Protein AF-A0A6N2MW02-F1 (afdb_monomer_lite)

InterPro domains:
  IPR010625 CHCH [PF06747] (39-65)
  IPR016680 NADH dehydrogenase [ubiquinone] (complex I), alpha subcomplex, subunit 8 [PTHR13344] (3-65)

Foldseek 3Di:
DVVLVVQCVVPVDCVSSVVVVVVVVVVVVVVVVVCCVVLVVLVVLQVVQCVVVVNPVVSRVVSVVSD

pLDDT: mean 96.81, std 2.65, range [79.69, 98.56]

Radius of gyration: 15.9 Å; chains: 1; bounding box: 31×22×38 Å

Secondary structure (DSSP, 8-state):
-HHHHHHHHH---GGGGHHHHHHHHHHHHHHHHHHHHHSHHHHHHHHHHHHHTTT-GGGGHHHHTT-

Sequence (67 aa):
MWNFLKCKKKDPNPEKCLDKGQQVTRCVLGLLKDLHQKCTSEMDAYVGCMYYSTNEFDLCRKEQQRI

Structure (mmCIF, N/CA/C/O backbone):
data_AF-A0A6N2MW02-F1
#
_entry.id   AF-A0A6N2MW02-F1
#
loop_
_atom_site.group_PDB
_atom_site.id
_atom_site.type_symbol
_atom_site.label_atom_id
_atom_site.label_alt_id
_atom_site.label_comp_id
_atom_site.label_asym_id
_atom_site.label_entity_id
_atom_site.label_seq_id
_atom_site.pdbx_PDB_ins_code
_atom_site.Cartn_x
_atom_site.Cartn_y
_atom_site.Cartn_z
_atom_site.occupancy
_atom_site.B_iso_or_equiv
_atom_site.auth_seq_id
_atom_site.auth_comp_id
_atom_site.auth_asym_id
_atom_site.auth_atom_id
_atom_site.pdbx_PDB_model_num
ATOM 1 N N . MET A 1 1 ? -12.882 -0.393 4.199 1.00 79.69 1 MET A N 1
ATOM 2 C CA . MET A 1 1 ? -11.866 0.535 4.753 1.00 79.69 1 MET A CA 1
ATOM 3 C C . MET A 1 1 ? -12.445 1.470 5.814 1.00 79.69 1 MET A C 1
ATOM 5 O O . MET A 1 1 ? -12.041 1.378 6.964 1.00 79.69 1 MET A O 1
ATOM 9 N N . TRP A 1 2 ? -13.429 2.312 5.482 1.00 95.12 2 TRP A N 1
ATOM 10 C CA . TRP A 1 2 ? -14.026 3.285 6.417 1.00 95.12 2 TRP A CA 1
ATOM 11 C C . TRP A 1 2 ? -14.518 2.693 7.750 1.00 95.12 2 TRP A C 1
ATOM 13 O O . TRP A 1 2 ? -14.210 3.221 8.815 1.00 95.12 2 TRP A O 1
ATOM 23 N N . ASN A 1 3 ? -15.214 1.551 7.706 1.00 95.81 3 ASN A N 1
ATOM 24 C CA . ASN A 1 3 ? -15.701 0.872 8.913 1.00 95.81 3 ASN A CA 1
ATOM 25 C C . ASN A 1 3 ? -14.564 0.427 9.850 1.00 95.81 3 ASN A C 1
ATOM 27 O O . ASN A 1 3 ? -14.727 0.469 11.067 1.00 95.81 3 ASN A O 1
ATOM 31 N N . PHE A 1 4 ? -13.403 0.053 9.302 1.00 97.31 4 PHE A N 1
ATOM 32 C CA . PHE A 1 4 ? -12.223 -0.302 10.090 1.00 97.31 4 PHE A CA 1
ATOM 33 C C . PHE A 1 4 ? -11.639 0.926 10.806 1.00 97.31 4 PHE A C 1
ATOM 35 O O . PHE A 1 4 ? -11.405 0.872 12.011 1.00 97.31 4 PHE A O 1
ATOM 42 N N . LEU A 1 5 ? -11.504 2.059 10.104 1.00 96.69 5 LEU A N 1
ATOM 43 C CA . LEU A 1 5 ? -11.017 3.314 10.695 1.00 96.69 5 LEU A CA 1
ATOM 44 C C . LEU A 1 5 ? -11.956 3.841 11.789 1.00 96.69 5 LEU A C 1
ATOM 46 O O . LEU A 1 5 ? -11.498 4.228 12.861 1.00 96.69 5 LEU A O 1
ATOM 50 N N . LYS A 1 6 ? -13.277 3.800 11.560 1.00 97.38 6 LYS A N 1
ATOM 51 C CA . LYS A 1 6 ? -14.275 4.147 12.585 1.00 97.38 6 LYS A CA 1
ATOM 52 C C . LYS A 1 6 ? -14.176 3.248 13.816 1.00 97.38 6 LYS A C 1
ATOM 54 O O . LYS A 1 6 ? -14.258 3.753 14.932 1.00 97.38 6 LYS A O 1
ATOM 59 N N . CYS A 1 7 ? -13.993 1.942 13.615 1.00 97.31 7 CYS A N 1
ATOM 60 C CA . CYS A 1 7 ? -13.819 0.993 14.710 1.00 97.31 7 CYS A CA 1
ATOM 61 C C . CYS A 1 7 ? -12.582 1.344 15.551 1.00 97.31 7 CYS A C 1
ATOM 63 O O . CYS A 1 7 ? -12.712 1.540 16.756 1.00 97.31 7 CYS A O 1
ATOM 65 N N . LYS A 1 8 ? -11.427 1.554 14.903 1.00 97.25 8 LYS A N 1
ATOM 66 C CA . LYS A 1 8 ? -10.175 1.947 15.569 1.00 97.25 8 LYS A CA 1
ATOM 67 C C . LYS A 1 8 ? -10.250 3.294 16.286 1.00 97.25 8 LYS A C 1
ATOM 69 O O . LYS A 1 8 ? -9.651 3.452 17.342 1.00 97.25 8 LYS A O 1
ATOM 74 N N . LYS A 1 9 ? -10.991 4.261 15.734 1.00 97.25 9 LYS A N 1
ATOM 75 C CA . LYS A 1 9 ? -11.212 5.563 16.382 1.00 97.25 9 LYS A CA 1
ATOM 76 C C . LYS A 1 9 ? -12.058 5.442 17.655 1.00 97.25 9 LYS A C 1
ATOM 78 O O . LYS A 1 9 ? -11.875 6.233 18.571 1.00 97.25 9 LYS A O 1
ATOM 83 N N . LYS A 1 10 ? -13.000 4.493 17.694 1.00 96.88 10 LYS A N 1
ATOM 84 C CA . LYS A 1 10 ? -13.866 4.249 18.857 1.00 96.88 10 LYS A CA 1
ATOM 85 C C . LYS A 1 10 ? -13.138 3.480 19.962 1.00 96.88 10 LYS A C 1
ATOM 87 O O . LYS A 1 10 ? -13.354 3.779 21.130 1.00 96.88 10 LYS A O 1
ATOM 92 N N . ASP A 1 11 ? -12.328 2.491 19.592 1.00 94.31 11 ASP A N 1
ATOM 93 C CA . ASP A 1 11 ? -11.604 1.627 20.526 1.00 94.31 11 ASP A CA 1
ATOM 94 C C . ASP A 1 11 ? -10.255 1.195 19.911 1.00 94.31 11 ASP A C 1
ATOM 96 O O . ASP A 1 11 ? -10.238 0.604 18.823 1.00 94.31 11 ASP A O 1
ATOM 100 N N . PRO A 1 12 ? -9.113 1.477 20.568 1.00 93.69 12 PRO A N 1
ATOM 101 C CA . PRO A 1 12 ? -7.801 1.108 20.047 1.00 93.69 12 PRO A CA 1
ATOM 102 C C . PRO A 1 12 ? -7.518 -0.403 20.102 1.00 93.69 12 PRO A C 1
ATOM 104 O O . PRO A 1 12 ? -6.625 -0.863 19.375 1.00 93.69 12 PRO A O 1
ATOM 107 N N . ASN A 1 13 ? -8.261 -1.183 20.901 1.00 95.38 13 ASN A N 1
ATOM 108 C CA . ASN A 1 13 ? -8.042 -2.621 21.058 1.00 95.38 13 ASN A CA 1
ATOM 109 C C . ASN A 1 13 ? -8.116 -3.337 19.687 1.00 95.38 13 ASN A C 1
ATOM 111 O O . ASN A 1 13 ? -9.139 -3.272 18.998 1.00 95.38 13 ASN A O 1
ATOM 115 N N . PRO A 1 14 ? -7.041 -4.018 19.245 1.00 93.62 14 PRO A N 1
ATOM 116 C CA . PRO A 1 14 ? -6.993 -4.669 17.937 1.00 93.62 14 PRO A CA 1
ATOM 117 C C . PRO A 1 14 ? -8.037 -5.775 17.747 1.00 93.62 14 PRO A C 1
ATOM 119 O O . PRO A 1 14 ? -8.565 -5.903 16.641 1.00 93.62 14 PRO A O 1
ATOM 122 N N . GLU A 1 15 ? -8.395 -6.518 18.795 1.00 96.44 15 GLU A N 1
ATOM 123 C CA . GLU A 1 15 ? -9.336 -7.642 18.695 1.00 96.44 15 GLU A CA 1
ATOM 124 C C . GLU A 1 15 ? -10.752 -7.181 18.330 1.00 96.44 15 GLU A C 1
ATOM 126 O O . GLU A 1 15 ? -11.458 -7.846 17.573 1.00 96.44 15 GLU A O 1
ATOM 131 N N . LYS A 1 16 ? -11.157 -5.991 18.791 1.00 96.44 16 LYS A N 1
ATOM 132 C CA . LYS A 1 16 ? -12.501 -5.431 18.558 1.00 96.44 16 LYS A CA 1
ATOM 133 C C . LYS A 1 16 ? -12.775 -5.071 17.097 1.00 96.44 16 LYS A C 1
ATOM 135 O O . LYS A 1 16 ? -13.935 -4.946 16.699 1.00 96.44 16 LYS A O 1
ATOM 140 N N . CYS A 1 17 ? -11.719 -4.905 16.304 1.00 96.81 17 CYS A N 1
ATOM 141 C CA . CYS A 1 17 ? -11.795 -4.489 14.906 1.00 96.81 17 CYS A CA 1
ATOM 142 C C . CYS A 1 17 ? -11.227 -5.531 13.934 1.00 96.81 17 CYS A C 1
ATOM 144 O O . CYS A 1 17 ? -11.083 -5.223 12.747 1.00 96.81 17 CYS A O 1
ATOM 146 N N . LEU A 1 18 ? -10.899 -6.735 14.417 1.00 97.38 18 LEU A N 1
ATOM 147 C CA . LEU A 1 18 ? -10.200 -7.764 13.647 1.00 97.38 18 LEU A CA 1
ATOM 148 C C . LEU A 1 18 ? -10.985 -8.201 12.404 1.00 97.38 18 LEU A C 1
ATOM 150 O O . LEU A 1 18 ? -10.413 -8.277 11.320 1.00 97.38 18 LEU A O 1
ATOM 154 N N . ASP A 1 19 ? -12.297 -8.402 12.522 1.00 96.94 19 ASP A N 1
ATOM 155 C CA . ASP A 1 19 ? -13.170 -8.795 11.409 1.00 96.94 19 ASP A CA 1
ATOM 156 C C . ASP A 1 19 ? -13.223 -7.722 10.307 1.00 96.94 19 ASP A C 1
ATOM 158 O O . ASP A 1 19 ? -13.098 -8.030 9.119 1.00 96.94 19 ASP A O 1
ATOM 162 N N . LYS A 1 20 ? -13.319 -6.438 10.684 1.00 96.75 20 LYS A N 1
ATOM 163 C CA . LYS A 1 20 ? -13.251 -5.324 9.721 1.00 96.75 20 LYS A CA 1
ATOM 164 C C . LYS A 1 20 ? -11.855 -5.218 9.103 1.00 96.75 20 LYS A C 1
ATOM 166 O O . LYS A 1 20 ? -11.747 -4.876 7.927 1.00 96.75 20 LYS A O 1
ATOM 171 N N . GLY A 1 21 ? -10.807 -5.520 9.871 1.00 96.94 21 GLY A N 1
ATOM 172 C CA . GLY A 1 21 ? -9.427 -5.594 9.389 1.00 96.94 21 GLY A CA 1
ATOM 173 C C . GLY A 1 21 ? -9.261 -6.669 8.316 1.00 96.94 21 GLY A C 1
ATOM 174 O O . GLY A 1 21 ? -8.828 -6.361 7.210 1.00 96.94 21 GLY A O 1
ATOM 175 N N . GLN A 1 22 ? -9.718 -7.893 8.586 1.00 97.88 22 GLN A N 1
ATOM 176 C CA . GLN A 1 22 ? -9.695 -9.006 7.629 1.00 97.88 22 GLN A CA 1
ATOM 177 C C . GLN A 1 22 ? -10.438 -8.675 6.327 1.00 97.88 22 GLN A C 1
ATOM 179 O O . GLN A 1 22 ? -9.947 -8.988 5.242 1.00 97.88 22 GLN A O 1
ATOM 184 N N . GLN A 1 23 ? -11.594 -8.005 6.409 1.00 97.62 23 GLN A N 1
ATOM 185 C CA . GLN A 1 23 ? -12.333 -7.551 5.223 1.00 97.62 23 GLN A CA 1
ATOM 186 C C . GLN A 1 23 ? -11.535 -6.534 4.395 1.00 97.62 23 GLN A C 1
ATOM 188 O O . GLN A 1 23 ? -11.524 -6.614 3.166 1.00 97.62 23 GLN A O 1
ATOM 193 N N . VAL A 1 24 ? -10.852 -5.588 5.052 1.00 98.06 24 VAL A N 1
ATOM 194 C CA . VAL A 1 24 ? -9.979 -4.620 4.370 1.00 98.06 24 VAL A CA 1
ATOM 195 C C . VAL A 1 24 ? -8.806 -5.329 3.707 1.00 98.06 24 VAL A C 1
ATOM 197 O O . VAL A 1 24 ? -8.587 -5.116 2.518 1.00 98.06 24 VAL A O 1
ATOM 200 N N . THR A 1 25 ? -8.106 -6.206 4.426 1.00 98.12 25 THR A N 1
ATOM 201 C CA . THR A 1 25 ? -6.970 -6.962 3.885 1.00 98.12 25 THR A CA 1
ATOM 202 C C . THR A 1 25 ? -7.378 -7.800 2.678 1.00 98.12 25 THR A C 1
ATOM 204 O O . THR A 1 25 ? -6.704 -7.748 1.655 1.00 98.12 25 THR A O 1
ATOM 207 N N . ARG A 1 26 ? -8.512 -8.512 2.743 1.00 98.25 26 ARG A N 1
ATOM 208 C CA . ARG A 1 26 ? -9.028 -9.294 1.607 1.00 98.25 26 ARG A CA 1
ATOM 209 C C . ARG A 1 26 ? -9.271 -8.419 0.377 1.00 98.25 26 ARG A C 1
ATOM 211 O O . ARG A 1 26 ? -8.889 -8.804 -0.721 1.00 98.25 26 ARG A O 1
ATOM 218 N N . CYS A 1 27 ? -9.897 -7.258 0.563 1.00 98.00 27 CYS A N 1
ATOM 219 C CA . CYS A 1 27 ? -10.182 -6.325 -0.526 1.00 98.00 27 CYS A CA 1
ATOM 220 C C . CYS A 1 27 ? -8.892 -5.768 -1.152 1.00 98.00 27 CYS A C 1
ATOM 222 O O . CYS A 1 27 ? -8.741 -5.801 -2.369 1.00 98.00 27 CYS A O 1
ATOM 224 N N . VAL A 1 28 ? -7.935 -5.327 -0.327 1.00 98.38 28 VAL A N 1
ATOM 225 C CA . VAL A 1 28 ? -6.652 -4.779 -0.802 1.00 98.38 28 VAL A CA 1
ATOM 226 C C . VAL A 1 28 ? -5.830 -5.839 -1.535 1.00 98.38 28 VAL A C 1
ATOM 228 O O . VAL A 1 28 ? -5.318 -5.557 -2.611 1.00 98.38 28 VAL A O 1
ATOM 231 N N . LEU A 1 29 ? -5.740 -7.065 -1.011 1.00 98.50 29 LEU A N 1
ATOM 232 C CA . LEU A 1 29 ? -5.036 -8.154 -1.698 1.00 98.50 29 LEU A CA 1
ATOM 233 C C . LEU A 1 29 ? -5.697 -8.521 -3.032 1.00 98.50 29 LEU A C 1
ATOM 235 O O . LEU A 1 29 ? -4.990 -8.809 -3.993 1.00 98.50 29 LEU A O 1
ATOM 239 N N . GLY A 1 30 ? -7.031 -8.481 -3.104 1.00 98.25 30 GLY A N 1
ATOM 240 C CA . GLY A 1 30 ? -7.761 -8.649 -4.362 1.00 98.25 30 GLY A CA 1
ATOM 241 C C . GLY A 1 30 ? -7.394 -7.572 -5.383 1.00 98.25 30 GLY A C 1
ATOM 242 O O . GLY A 1 30 ? -6.998 -7.899 -6.495 1.00 98.25 30 GLY A O 1
ATOM 243 N N . LEU A 1 31 ? -7.426 -6.300 -4.976 1.00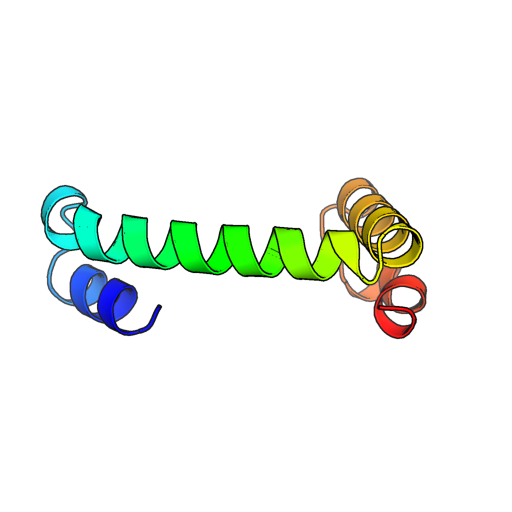 97.75 31 LEU A N 1
ATOM 244 C CA . LEU A 1 31 ? -7.042 -5.179 -5.836 1.00 97.75 31 LEU A CA 1
ATOM 245 C C . LEU A 1 31 ? -5.592 -5.291 -6.329 1.00 97.75 31 LEU A C 1
ATOM 247 O O . LEU A 1 31 ? -5.337 -5.097 -7.513 1.00 97.75 31 LEU A O 1
ATOM 251 N N . LEU A 1 32 ? -4.648 -5.607 -5.436 1.00 97.62 32 LEU A N 1
ATOM 252 C CA . LEU A 1 32 ? -3.236 -5.764 -5.797 1.00 97.62 32 LEU A CA 1
ATOM 253 C C . LEU A 1 32 ? -3.037 -6.903 -6.799 1.00 97.62 32 LEU A C 1
ATOM 255 O O . LEU A 1 32 ? -2.284 -6.746 -7.756 1.00 97.62 32 LEU A O 1
ATOM 259 N N . LYS A 1 33 ? -3.738 -8.025 -6.607 1.00 98.06 33 LYS A N 1
ATOM 260 C CA . LYS A 1 33 ? -3.718 -9.145 -7.549 1.00 98.06 33 LYS A CA 1
ATOM 261 C C . LYS A 1 33 ? -4.263 -8.733 -8.917 1.00 98.06 33 LYS A C 1
ATOM 263 O O . LYS A 1 33 ? -3.627 -9.024 -9.923 1.00 98.06 33 LYS A O 1
ATOM 268 N N . ASP A 1 34 ? -5.403 -8.049 -8.956 1.00 97.81 34 ASP A N 1
ATOM 269 C CA . ASP A 1 34 ? -6.026 -7.614 -10.209 1.00 97.81 34 ASP A CA 1
ATOM 270 C C . ASP A 1 34 ? -5.148 -6.604 -10.968 1.00 97.81 34 ASP A C 1
ATOM 272 O O . ASP A 1 34 ? -5.049 -6.679 -12.194 1.00 97.81 34 ASP A O 1
ATOM 276 N N . LEU A 1 35 ? -4.494 -5.678 -10.253 1.00 96.62 35 LEU A N 1
ATOM 277 C CA . LEU A 1 35 ? -3.567 -4.707 -10.842 1.00 96.62 35 LEU A CA 1
ATOM 278 C C . LEU A 1 35 ? -2.339 -5.411 -11.431 1.00 96.62 35 LEU A C 1
ATOM 280 O O . LEU A 1 35 ? -1.983 -5.165 -12.582 1.00 96.62 35 LEU A O 1
ATOM 284 N N . HIS A 1 36 ? -1.747 -6.341 -10.675 1.00 96.69 36 HIS A N 1
ATOM 285 C CA . HIS A 1 36 ? -0.573 -7.101 -11.113 1.00 96.69 36 HIS A CA 1
ATOM 286 C C . HIS A 1 36 ? -0.873 -7.966 -12.336 1.00 96.69 36 HIS A C 1
ATOM 288 O O . HIS A 1 36 ? -0.051 -8.064 -13.238 1.00 96.69 36 HIS A O 1
ATOM 294 N N . GLN A 1 37 ? -2.071 -8.547 -12.417 1.00 97.12 37 GLN A N 1
ATOM 295 C CA . GLN A 1 37 ? -2.472 -9.373 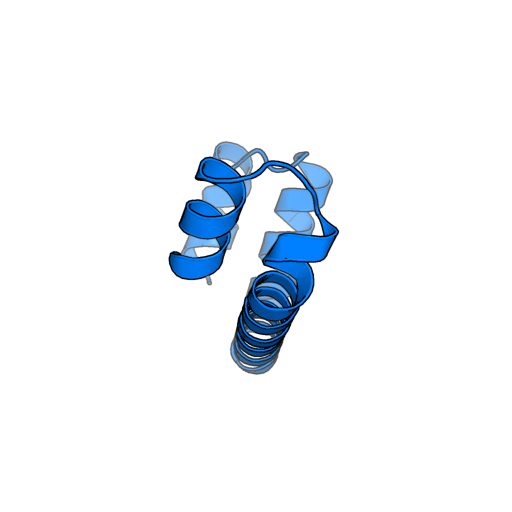-13.558 1.00 97.12 37 GLN A CA 1
ATOM 296 C C . GLN A 1 37 ? -2.711 -8.576 -14.844 1.00 97.12 37 GLN A C 1
ATOM 298 O O . GLN A 1 37 ? -2.513 -9.116 -15.930 1.00 97.12 37 GLN A O 1
ATOM 303 N N . LYS A 1 38 ? -3.171 -7.325 -14.746 1.00 97.25 38 LYS A N 1
ATOM 304 C CA . LYS A 1 38 ? -3.483 -6.491 -15.919 1.00 97.25 38 LYS A CA 1
ATOM 305 C C . LYS A 1 38 ? -2.295 -5.664 -16.400 1.00 97.25 38 LYS A C 1
ATOM 307 O O . LYS A 1 38 ? -2.173 -5.449 -17.601 1.00 97.25 38 LYS A O 1
ATOM 312 N N . CYS A 1 39 ? -1.446 -5.221 -15.477 1.00 96.62 39 CYS A N 1
ATOM 313 C CA . CYS A 1 39 ? -0.353 -4.285 -15.728 1.00 96.62 39 CYS A CA 1
ATOM 314 C C . CYS A 1 39 ? 0.971 -4.844 -15.184 1.00 96.62 39 CYS A C 1
ATOM 316 O O . CYS A 1 39 ? 1.673 -4.153 -14.453 1.00 96.62 39 CYS A O 1
ATOM 318 N N . THR A 1 40 ? 1.281 -6.121 -15.446 1.00 96.25 40 THR A N 1
ATOM 319 C CA . THR A 1 40 ? 2.391 -6.836 -14.786 1.00 96.25 40 THR A CA 1
ATOM 320 C C . THR A 1 40 ? 3.726 -6.106 -14.927 1.00 96.25 40 THR A C 1
ATOM 322 O O . THR A 1 40 ? 4.348 -5.768 -13.925 1.00 96.25 40 THR A O 1
ATOM 325 N N . SER A 1 41 ? 4.147 -5.805 -16.159 1.00 97.38 41 SER A N 1
ATOM 326 C CA . SER A 1 41 ? 5.433 -5.153 -16.437 1.00 97.38 41 SER A CA 1
ATOM 327 C C . SER A 1 41 ? 5.532 -3.742 -15.859 1.00 97.38 41 SER A C 1
ATOM 329 O O . SER A 1 41 ? 6.569 -3.352 -15.324 1.00 97.38 41 SER A O 1
ATOM 331 N N . GLU A 1 42 ? 4.457 -2.970 -15.967 1.00 97.94 42 GLU A N 1
ATOM 332 C CA . GLU A 1 42 ? 4.359 -1.593 -15.497 1.00 97.94 42 GLU A CA 1
ATOM 333 C C . GLU A 1 42 ? 4.344 -1.546 -13.965 1.00 97.94 42 GLU A C 1
ATOM 335 O O . GLU A 1 42 ? 5.055 -0.737 -13.363 1.00 97.94 42 GLU A O 1
ATOM 340 N N . MET A 1 43 ? 3.601 -2.460 -13.332 1.00 97.50 43 MET A N 1
ATOM 341 C CA . MET A 1 43 ? 3.551 -2.621 -11.880 1.00 97.50 43 MET A CA 1
ATOM 342 C C . MET A 1 43 ? 4.900 -3.041 -11.307 1.00 97.50 43 MET A C 1
ATOM 344 O O . MET A 1 43 ? 5.351 -2.431 -10.336 1.00 97.50 43 MET A O 1
ATOM 348 N N . ASP A 1 44 ? 5.564 -4.023 -11.915 1.00 98.06 44 ASP A N 1
ATOM 349 C CA . ASP A 1 44 ? 6.878 -4.488 -11.470 1.00 98.06 44 ASP A CA 1
ATOM 350 C C . ASP A 1 44 ? 7.931 -3.371 -11.580 1.00 98.06 44 ASP A C 1
ATOM 352 O O . ASP A 1 44 ? 8.712 -3.162 -10.649 1.00 98.06 44 ASP A O 1
ATOM 356 N N . ALA A 1 45 ? 7.919 -2.592 -12.670 1.00 98.19 45 ALA A N 1
ATOM 357 C CA . ALA A 1 45 ? 8.822 -1.453 -12.844 1.00 98.19 45 ALA A CA 1
ATOM 358 C C . ALA A 1 45 ? 8.576 -0.346 -11.804 1.00 98.19 45 ALA A C 1
ATOM 360 O O . ALA A 1 45 ? 9.521 0.149 -11.185 1.00 98.19 45 ALA A O 1
ATOM 361 N N . TYR A 1 46 ? 7.313 0.023 -11.571 1.00 98.31 46 TYR A N 1
ATOM 362 C CA . TYR A 1 46 ? 6.961 1.050 -10.592 1.00 98.31 46 TYR A CA 1
ATOM 363 C C . TYR A 1 46 ? 7.316 0.634 -9.166 1.00 98.31 46 TYR A C 1
ATOM 365 O O . TYR A 1 46 ? 7.964 1.395 -8.448 1.00 98.31 46 TYR A O 1
ATOM 373 N N . VAL A 1 47 ? 6.945 -0.582 -8.756 1.00 97.62 47 VAL A N 1
ATOM 374 C CA . VAL A 1 47 ? 7.266 -1.100 -7.418 1.00 97.62 47 VAL A CA 1
ATOM 375 C C . VAL A 1 47 ? 8.778 -1.265 -7.251 1.00 97.62 47 VAL A C 1
ATOM 377 O O . VAL A 1 47 ? 9.301 -0.969 -6.177 1.00 97.62 47 VAL A O 1
ATOM 380 N N . GLY A 1 48 ? 9.496 -1.654 -8.309 1.00 98.12 48 GLY A N 1
ATOM 381 C CA . GLY A 1 48 ? 10.958 -1.688 -8.328 1.00 98.12 48 GLY A CA 1
ATOM 382 C C . GLY A 1 48 ? 11.587 -0.316 -8.068 1.00 98.12 48 GLY A C 1
ATOM 383 O O . GLY A 1 48 ? 12.462 -0.202 -7.206 1.00 98.12 48 GLY A O 1
ATOM 384 N N . CYS A 1 49 ? 11.103 0.735 -8.740 1.00 98.56 49 CYS A N 1
ATOM 385 C CA . CYS A 1 49 ? 11.539 2.108 -8.472 1.00 98.56 49 CYS A CA 1
ATOM 386 C C . CYS A 1 49 ? 11.210 2.531 -7.035 1.00 98.56 49 CYS A C 1
ATOM 388 O O . CYS A 1 49 ? 12.087 3.000 -6.314 1.00 98.56 49 CYS A O 1
ATOM 390 N N . MET A 1 50 ? 9.976 2.294 -6.576 1.00 98.25 50 MET A N 1
ATOM 391 C CA . MET A 1 50 ? 9.549 2.641 -5.217 1.00 98.25 50 MET A CA 1
ATOM 392 C 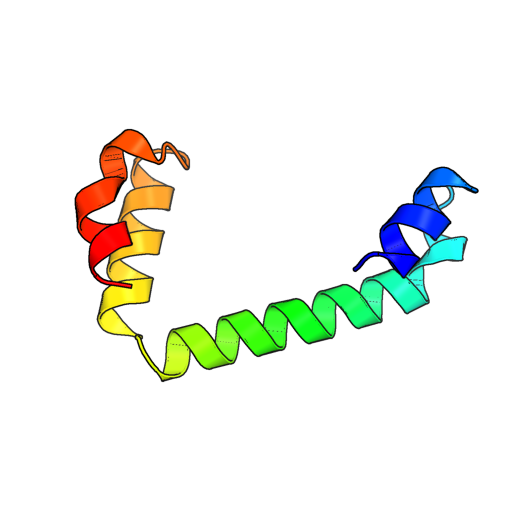C . MET A 1 50 ? 10.403 1.947 -4.150 1.00 98.25 50 MET A C 1
ATOM 394 O O . MET A 1 50 ? 10.754 2.572 -3.152 1.00 98.25 50 MET A O 1
ATOM 398 N N . TYR A 1 51 ? 10.795 0.689 -4.363 1.00 98.00 51 TYR A N 1
ATOM 399 C CA . TYR A 1 51 ? 11.701 -0.022 -3.462 1.00 98.00 51 TYR A CA 1
ATOM 400 C C . TYR A 1 51 ? 13.097 0.618 -3.425 1.00 98.00 51 TYR A C 1
ATOM 402 O O . TYR A 1 51 ? 13.620 0.880 -2.342 1.00 98.00 51 TYR A O 1
ATOM 410 N N . TYR A 1 52 ? 13.680 0.919 -4.591 1.00 98.12 52 TYR A N 1
ATOM 411 C CA . TYR A 1 52 ? 14.999 1.556 -4.694 1.00 98.12 52 TYR A CA 1
ATOM 412 C C . TYR A 1 52 ? 15.024 2.968 -4.092 1.00 98.12 52 TYR A C 1
ATOM 414 O O . TYR A 1 52 ? 15.981 3.354 -3.423 1.00 98.12 52 TYR A O 1
ATOM 422 N N . SER A 1 53 ? 13.949 3.726 -4.294 1.00 97.50 53 SER A N 1
ATOM 423 C CA . SER A 1 53 ? 13.801 5.115 -3.863 1.00 97.50 53 SER A CA 1
ATOM 424 C C . SER A 1 53 ? 13.114 5.264 -2.503 1.00 97.50 53 SER A C 1
ATOM 426 O O . SER A 1 53 ? 12.634 6.347 -2.182 1.00 97.50 53 SER A O 1
ATOM 428 N N . THR A 1 54 ? 13.030 4.204 -1.691 1.00 96.88 54 THR A N 1
ATOM 429 C CA . THR A 1 54 ? 12.433 4.240 -0.337 1.00 96.88 54 THR A CA 1
ATOM 430 C C . THR A 1 54 ? 11.015 4.831 -0.281 1.00 96.88 54 THR A C 1
ATOM 432 O O . THR A 1 54 ? 10.616 5.439 0.708 1.00 96.88 54 THR A O 1
ATOM 435 N N . ASN A 1 55 ? 10.228 4.594 -1.329 1.00 96.38 55 ASN A N 1
ATOM 436 C CA . ASN A 1 55 ? 8.884 5.122 -1.574 1.00 96.38 55 ASN A CA 1
ATOM 437 C C . ASN A 1 55 ? 8.796 6.634 -1.860 1.00 96.38 55 ASN A C 1
ATOM 439 O O . ASN A 1 55 ? 7.724 7.221 -1.702 1.00 96.38 55 ASN A O 1
ATOM 443 N N . GLU A 1 56 ? 9.877 7.261 -2.328 1.00 97.94 56 GLU A N 1
ATOM 444 C CA . GLU A 1 56 ? 9.854 8.658 -2.771 1.00 97.94 56 GLU A CA 1
ATOM 445 C C . GLU A 1 56 ? 9.239 8.807 -4.165 1.00 97.94 56 GLU A C 1
ATOM 447 O O . GLU A 1 56 ? 9.855 8.526 -5.195 1.00 97.94 56 GLU A O 1
ATOM 452 N N . PHE A 1 57 ? 7.999 9.290 -4.201 1.00 97.44 57 PHE A N 1
ATOM 453 C CA . PHE A 1 57 ? 7.200 9.345 -5.423 1.00 97.44 57 PHE A CA 1
ATOM 454 C C . PHE A 1 57 ? 7.785 10.230 -6.526 1.00 97.44 57 PHE A C 1
ATOM 456 O O . PHE A 1 57 ? 7.611 9.927 -7.708 1.00 97.44 57 PHE A O 1
ATOM 463 N N . ASP A 1 58 ? 8.447 11.330 -6.167 1.00 97.88 58 ASP A N 1
ATOM 464 C CA . ASP A 1 58 ? 8.976 12.283 -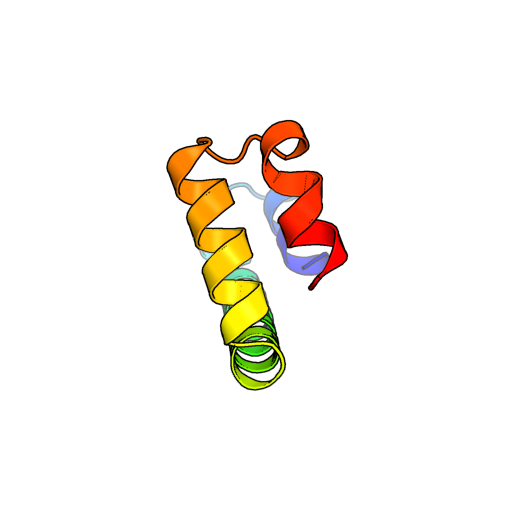7.148 1.00 97.88 58 ASP A CA 1
ATOM 465 C C . ASP A 1 58 ? 10.105 11.682 -7.993 1.00 97.88 58 ASP A C 1
ATOM 467 O O . ASP A 1 58 ? 10.297 12.084 -9.142 1.00 97.88 58 ASP A O 1
ATOM 471 N N . LEU A 1 59 ? 10.779 10.652 -7.475 1.00 98.00 59 LEU A N 1
ATOM 472 C CA . LEU A 1 59 ? 11.816 9.910 -8.189 1.00 98.00 59 LEU A CA 1
ATOM 473 C C . LEU A 1 59 ? 11.241 8.871 -9.169 1.00 98.00 59 LEU A C 1
ATOM 475 O O . LEU A 1 59 ? 11.945 8.472 -10.092 1.00 98.00 59 LEU A O 1
ATOM 479 N N . CYS A 1 60 ? 9.962 8.499 -9.024 1.00 98.12 60 CYS A N 1
ATOM 480 C CA . CYS A 1 60 ? 9.307 7.414 -9.772 1.00 98.12 60 CYS A CA 1
ATOM 481 C C . CYS A 1 60 ? 8.106 7.875 -10.623 1.00 98.12 60 CYS A C 1
ATOM 483 O O . CYS A 1 60 ? 7.243 7.074 -10.998 1.00 98.12 60 CYS A O 1
ATOM 485 N N . ARG A 1 61 ? 7.991 9.180 -10.927 1.00 98.12 61 ARG A N 1
ATOM 486 C CA . ARG A 1 61 ? 6.856 9.729 -11.704 1.00 98.12 61 ARG A CA 1
ATOM 487 C C . ARG A 1 61 ? 6.769 9.172 -13.123 1.00 98.12 61 ARG A C 1
ATOM 489 O O . ARG A 1 61 ? 5.669 9.093 -13.664 1.00 98.12 61 ARG A O 1
ATOM 496 N N . LYS A 1 62 ? 7.903 8.794 -13.720 1.00 97.88 62 LYS A N 1
ATOM 497 C CA . LYS A 1 62 ? 7.952 8.228 -15.076 1.00 97.88 62 LYS A CA 1
ATOM 498 C C . LYS A 1 62 ? 7.279 6.859 -15.120 1.00 97.88 62 LYS A C 1
ATOM 500 O O . LYS A 1 62 ? 6.486 6.599 -16.016 1.00 97.88 62 LYS A O 1
ATOM 505 N N . GLU A 1 63 ? 7.571 6.010 -14.144 1.00 97.81 63 GLU A N 1
ATOM 506 C CA . GLU A 1 63 ? 6.980 4.687 -13.975 1.00 97.81 63 GLU A CA 1
ATOM 507 C C . GLU A 1 63 ? 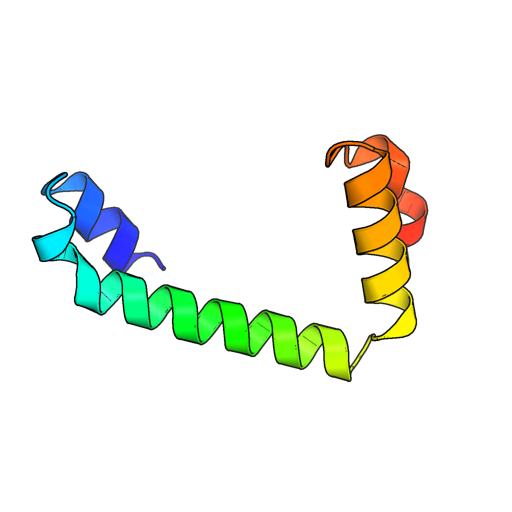5.510 4.810 -13.558 1.00 97.81 63 GLU A C 1
ATOM 509 O O . GLU A 1 63 ? 4.660 4.113 -14.105 1.00 97.81 63 GLU A O 1
ATOM 514 N N . GLN A 1 64 ? 5.184 5.761 -12.672 1.00 97.12 64 GLN A N 1
ATOM 515 C CA . GLN A 1 64 ? 3.807 6.013 -12.235 1.00 97.12 64 GLN A CA 1
ATOM 516 C C . GLN A 1 64 ? 2.869 6.379 -13.392 1.00 97.12 64 GLN A C 1
ATOM 518 O O . GLN A 1 64 ? 1.725 5.952 -13.395 1.00 97.12 64 GLN A O 1
ATOM 5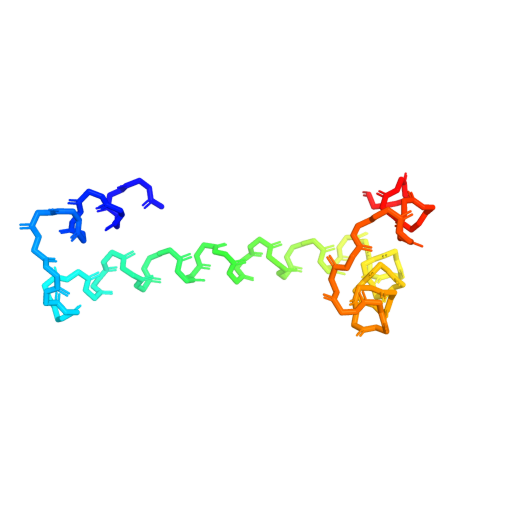23 N N . GLN A 1 65 ? 3.327 7.175 -14.363 1.00 96.94 65 GLN A N 1
ATOM 524 C CA . GLN A 1 65 ? 2.520 7.564 -15.530 1.00 96.94 65 GLN A CA 1
ATOM 525 C C . GLN A 1 65 ? 2.219 6.401 -16.485 1.00 96.94 65 GLN A C 1
ATOM 527 O O . GLN A 1 65 ? 1.398 6.558 -17.387 1.00 96.94 65 GLN A O 1
ATOM 532 N N . ARG A 1 66 ? 2.923 5.273 -16.337 1.00 94.69 66 ARG A N 1
ATOM 533 C CA . ARG A 1 66 ? 2.773 4.092 -17.193 1.00 94.69 66 ARG A CA 1
ATOM 534 C C . ARG A 1 66 ? 1.846 3.033 -16.595 1.00 94.69 66 ARG A C 1
ATOM 536 O O . ARG A 1 66 ? 1.401 2.181 -17.353 1.00 94.69 66 ARG A O 1
ATOM 543 N N . ILE A 1 67 ? 1.575 3.093 -15.287 1.00 87.31 67 ILE A N 1
ATOM 544 C CA . ILE A 1 67 ? 0.529 2.308 -14.605 1.00 87.31 67 ILE A CA 1
ATOM 545 C C . ILE A 1 67 ? -0.843 2.925 -14.855 1.00 87.31 67 ILE A C 1
ATOM 547 O O . ILE A 1 67 ? -1.785 2.135 -15.087 1.00 87.31 67 ILE A O 1
#

Organism: Salix viminalis (NCBI:txid40686)